Protein AF-A0A5D2FBZ0-F1 (afdb_monomer)

Secondary structure (DSSP, 8-state):
--HHHHHHHHHHHHHHHHHHHHHHTT-S--EEEETTEEE--HHHHT-HHHHHHTT--EEEEESS-PPPS-TTTSEEEEE----PPPP-

Foldseek 3Di:
DDPVVVVVVVVCVVVCVVVVVVVVVPDQAWDDPDQLDTDHDPSNQPPPVRCVVSVHAEDEAEDQDDDRPCVVRHHYDYHHDDPDDPDD

pLDDT: mean 75.49, std 17.33, range [44.72, 97.31]

Mean predicted aligned error: 10.73 Å

Structure (mmCIF, N/CA/C/O backbone):
data_AF-A0A5D2FBZ0-F1
#
_entry.id   AF-A0A5D2FBZ0-F1
#
loop_
_atom_site.group_PDB
_atom_site.id
_atom_site.type_symbol
_atom_site.label_atom_id
_atom_site.label_alt_id
_atom_site.label_comp_id
_atom_site.label_asym_id
_atom_site.label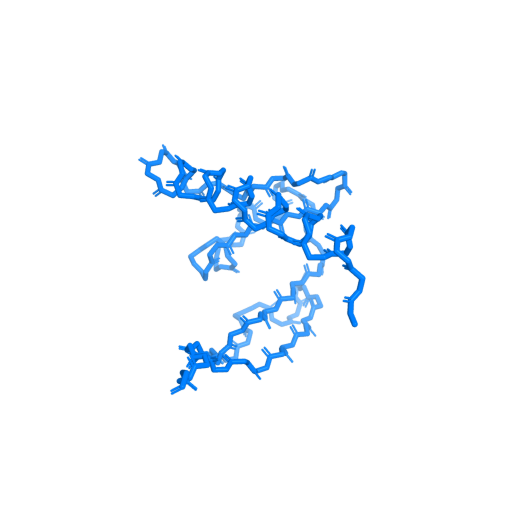_entity_id
_atom_site.label_seq_id
_atom_site.pdbx_PDB_ins_code
_atom_site.Cartn_x
_atom_site.Cartn_y
_atom_site.Cartn_z
_atom_site.occupancy
_atom_site.B_iso_or_equiv
_atom_site.auth_seq_id
_atom_site.auth_comp_id
_atom_site.auth_asym_id
_atom_site.auth_atom_id
_atom_site.pdbx_PDB_model_num
ATOM 1 N N . MET A 1 1 ? -0.885 0.828 -34.427 1.00 51.03 1 MET A N 1
ATOM 2 C CA . MET A 1 1 ? -1.028 1.555 -33.150 1.00 51.03 1 MET A CA 1
ATOM 3 C C . MET A 1 1 ? -1.443 2.963 -33.520 1.00 51.03 1 MET A C 1
ATOM 5 O O . MET A 1 1 ? -0.729 3.583 -34.300 1.00 51.03 1 MET A O 1
ATOM 9 N N . ASP A 1 2 ? -2.620 3.409 -33.091 1.00 65.69 2 ASP A N 1
ATOM 10 C CA . ASP A 1 2 ? -3.193 4.669 -33.572 1.00 65.69 2 ASP A CA 1
ATOM 11 C C . ASP A 1 2 ? -2.514 5.874 -32.928 1.00 65.69 2 ASP A C 1
ATOM 13 O O . ASP A 1 2 ? -2.180 5.866 -31.745 1.00 65.69 2 ASP A O 1
ATOM 17 N N . GLN A 1 3 ? -2.339 6.938 -33.709 1.00 62.25 3 GLN A N 1
ATOM 18 C CA . GLN A 1 3 ? -1.635 8.150 -33.285 1.00 62.25 3 GLN A CA 1
ATOM 19 C C . GLN A 1 3 ? -2.274 8.814 -32.053 1.00 62.25 3 GLN A C 1
ATOM 21 O O . GLN A 1 3 ? -1.585 9.429 -31.243 1.00 62.25 3 GLN A O 1
ATOM 26 N N . ILE A 1 4 ? -3.582 8.619 -31.874 1.00 63.62 4 ILE A N 1
ATOM 27 C CA . ILE A 1 4 ? -4.345 9.069 -30.705 1.00 63.62 4 ILE A CA 1
ATOM 28 C C . ILE A 1 4 ? -3.959 8.264 -29.457 1.00 63.62 4 ILE A C 1
ATOM 30 O O . ILE A 1 4 ? -3.774 8.843 -28.392 1.00 63.62 4 ILE A O 1
ATOM 34 N N . HIS A 1 5 ? -3.778 6.948 -29.589 1.00 49.62 5 HIS A N 1
ATOM 35 C CA . HIS A 1 5 ? -3.392 6.072 -28.483 1.00 49.62 5 HIS A CA 1
ATOM 36 C C . HIS A 1 5 ? -2.007 6.442 -27.944 1.00 49.62 5 HIS A C 1
ATOM 38 O O . HIS A 1 5 ? -1.857 6.657 -26.749 1.00 49.62 5 HIS A O 1
ATOM 44 N N . TYR A 1 6 ? -1.039 6.651 -28.841 1.00 62.41 6 TYR A N 1
ATOM 45 C CA . TYR A 1 6 ? 0.316 7.076 -28.476 1.00 62.41 6 TYR A CA 1
ATOM 46 C C . TYR A 1 6 ? 0.342 8.465 -27.820 1.00 62.41 6 TYR A C 1
ATOM 48 O O . TYR A 1 6 ? 1.090 8.706 -26.875 1.00 62.41 6 TYR A O 1
ATOM 56 N N . SER A 1 7 ? -0.492 9.394 -28.302 1.00 55.25 7 SER A N 1
ATOM 57 C CA . SER A 1 7 ? -0.573 10.741 -27.729 1.00 55.25 7 SER A CA 1
ATOM 58 C C . SER A 1 7 ? -1.166 10.728 -26.317 1.00 55.25 7 SER A C 1
ATOM 60 O O . SER A 1 7 ? -0.682 11.456 -25.455 1.00 55.25 7 SER A O 1
ATOM 62 N N . ILE A 1 8 ? -2.164 9.875 -26.069 1.00 53.88 8 ILE A N 1
ATOM 63 C CA . ILE A 1 8 ? -2.754 9.673 -24.739 1.00 53.88 8 ILE A CA 1
ATOM 64 C C . ILE A 1 8 ? -1.746 8.988 -23.809 1.00 53.88 8 ILE A C 1
ATOM 66 O O . ILE A 1 8 ? -1.566 9.432 -22.679 1.00 53.88 8 ILE A O 1
ATOM 70 N N . GLU A 1 9 ? -1.047 7.953 -24.282 1.00 52.97 9 GLU A N 1
ATOM 71 C CA . GLU A 1 9 ? 0.006 7.275 -23.516 1.00 52.97 9 GLU A CA 1
ATOM 72 C C . GLU A 1 9 ? 1.122 8.243 -23.111 1.00 52.97 9 GLU A C 1
ATOM 74 O O . GLU A 1 9 ? 1.509 8.265 -21.945 1.00 52.97 9 GLU A O 1
ATOM 79 N N . ASN A 1 10 ? 1.582 9.103 -24.025 1.00 56.69 10 ASN A N 1
ATOM 80 C CA . ASN A 1 10 ? 2.601 10.108 -23.723 1.00 56.69 10 ASN A CA 1
ATOM 81 C C . ASN A 1 10 ? 2.096 11.211 -22.786 1.00 56.69 10 ASN A C 1
ATOM 83 O O . ASN A 1 10 ? 2.848 11.653 -21.920 1.00 56.69 10 ASN A O 1
ATOM 87 N N . GLU A 1 11 ? 0.848 11.663 -22.919 1.00 59.06 11 GLU A N 1
ATOM 88 C CA . GLU A 1 11 ? 0.280 12.672 -22.018 1.00 59.06 11 GLU A CA 1
ATOM 89 C C . GLU A 1 11 ? 0.106 12.118 -20.597 1.00 59.06 11 GLU A C 1
ATOM 91 O O . GLU A 1 11 ? 0.466 12.785 -19.624 1.00 59.06 11 GLU A O 1
ATOM 96 N N . ILE A 1 12 ? -0.368 10.872 -20.472 1.00 56.59 12 ILE A N 1
ATOM 97 C CA . ILE A 1 12 ? -0.437 10.142 -19.201 1.00 56.59 12 ILE A CA 1
ATOM 98 C C . ILE A 1 12 ? 0.972 9.954 -18.641 1.00 56.59 12 ILE A C 1
ATOM 100 O O . ILE A 1 12 ? 1.205 10.242 -17.472 1.00 56.59 12 ILE A O 1
ATOM 104 N N . GLN A 1 13 ? 1.930 9.528 -19.464 1.00 52.84 13 GLN A N 1
ATOM 105 C CA . GLN A 1 13 ? 3.303 9.294 -19.038 1.00 52.84 13 GLN A CA 1
ATOM 106 C C . GLN A 1 13 ? 3.992 10.582 -18.574 1.00 52.84 13 GLN A C 1
ATOM 108 O O . GLN A 1 13 ? 4.670 10.553 -17.550 1.00 52.84 13 GLN A O 1
ATOM 113 N N . GLU A 1 14 ? 3.810 11.712 -19.257 1.00 56.81 14 GLU A N 1
ATOM 114 C CA . GLU A 1 14 ? 4.433 12.982 -18.870 1.00 56.81 14 GLU A CA 1
ATOM 115 C C . GLU A 1 14 ? 3.730 13.657 -17.687 1.00 56.81 14 GLU A C 1
ATOM 117 O O . GLU A 1 14 ? 4.416 14.131 -16.779 1.00 56.81 14 GLU A O 1
ATOM 122 N N . ARG A 1 15 ? 2.392 13.615 -17.592 1.00 53.31 15 ARG A N 1
ATOM 123 C CA . ARG A 1 15 ? 1.697 14.055 -16.365 1.00 53.31 15 ARG A CA 1
ATOM 124 C C . ARG A 1 15 ? 2.073 13.188 -15.174 1.00 53.31 15 ARG A C 1
ATOM 126 O O . ARG A 1 15 ? 2.473 13.724 -14.143 1.00 53.31 15 ARG A O 1
ATOM 133 N N . CYS A 1 16 ? 2.035 11.862 -15.322 1.00 55.66 16 CYS A N 1
ATOM 134 C CA . CYS A 1 16 ? 2.465 10.954 -14.266 1.00 55.66 16 CYS A CA 1
ATOM 135 C C . CYS A 1 16 ? 3.931 11.196 -13.907 1.00 55.66 16 CYS A C 1
ATOM 137 O O . CYS A 1 16 ? 4.228 11.300 -12.727 1.00 55.66 16 CYS A O 1
ATOM 139 N N . ARG A 1 17 ? 4.856 11.363 -14.863 1.00 53.19 17 ARG A N 1
ATOM 140 C CA . ARG A 1 17 ? 6.272 11.631 -14.551 1.00 53.19 17 ARG A CA 1
ATOM 141 C C . ARG A 1 17 ? 6.462 12.933 -13.787 1.00 53.19 17 ARG A C 1
ATOM 143 O O . ARG A 1 17 ? 7.195 12.924 -12.802 1.00 53.19 17 ARG A O 1
ATOM 150 N N . VAL A 1 18 ? 5.822 14.026 -14.197 1.00 51.81 18 VAL A N 1
ATOM 151 C CA . VAL A 1 18 ? 5.968 15.325 -13.526 1.00 51.81 18 VAL A CA 1
ATOM 152 C C . VAL A 1 18 ? 5.356 15.287 -12.126 1.00 51.81 18 VAL A C 1
ATOM 154 O O . VAL A 1 18 ? 6.012 15.711 -11.175 1.00 51.81 18 VAL A O 1
ATOM 157 N N . ASP A 1 19 ? 4.166 14.711 -11.962 1.00 54.50 19 ASP A N 1
ATOM 158 C CA . ASP A 1 19 ? 3.490 14.631 -10.663 1.00 54.50 19 ASP A CA 1
ATOM 159 C C . ASP A 1 19 ? 4.192 13.654 -9.704 1.00 54.50 19 ASP A C 1
ATOM 161 O O . ASP A 1 19 ? 4.348 13.950 -8.518 1.00 54.50 19 ASP A O 1
ATOM 165 N N . ILE A 1 20 ? 4.713 12.535 -10.218 1.00 55.84 20 ILE A N 1
ATOM 166 C CA . ILE A 1 20 ? 5.514 11.567 -9.458 1.00 55.84 20 ILE A CA 1
ATOM 167 C C . ILE A 1 20 ? 6.836 12.206 -9.003 1.00 55.84 20 ILE A C 1
ATOM 169 O O . ILE A 1 20 ? 7.178 12.156 -7.820 1.00 55.84 20 ILE A O 1
ATOM 173 N N . TYR A 1 21 ? 7.570 12.860 -9.908 1.00 50.56 21 TYR A N 1
ATOM 174 C CA . TYR A 1 21 ? 8.881 13.447 -9.606 1.00 50.56 21 TYR A CA 1
ATOM 175 C C . TYR A 1 21 ? 8.787 14.642 -8.646 1.00 50.56 21 TYR A C 1
ATOM 177 O O . TYR A 1 21 ? 9.644 14.820 -7.780 1.00 50.56 21 TYR A O 1
ATOM 185 N N . ARG A 1 22 ? 7.727 15.454 -8.758 1.00 49.38 22 ARG A N 1
ATOM 186 C CA . ARG A 1 22 ? 7.494 16.617 -7.885 1.00 49.38 22 ARG A CA 1
ATOM 187 C C . ARG A 1 22 ? 7.072 16.206 -6.473 1.00 49.38 22 ARG A C 1
ATOM 189 O O . ARG A 1 22 ? 7.398 16.905 -5.517 1.00 49.38 22 ARG A O 1
ATOM 196 N N . LYS A 1 23 ? 6.404 15.057 -6.326 1.00 50.94 23 LYS A N 1
ATOM 197 C CA . LYS A 1 23 ? 5.953 14.524 -5.031 1.00 50.94 23 LYS A CA 1
ATOM 198 C C . LYS A 1 23 ? 7.068 13.789 -4.277 1.00 50.94 23 LYS A C 1
ATOM 200 O O . LYS A 1 23 ? 7.166 13.935 -3.060 1.00 50.94 23 LYS A O 1
ATOM 205 N N . PHE A 1 24 ? 7.992 13.140 -4.995 1.00 50.12 24 PHE A N 1
ATOM 206 C CA . PHE A 1 24 ? 9.182 12.506 -4.409 1.00 50.12 24 PHE A CA 1
ATOM 207 C C . PHE A 1 24 ? 10.207 13.471 -3.792 1.00 50.12 24 PHE A C 1
ATOM 209 O O . PHE A 1 24 ? 11.036 13.033 -3.000 1.00 50.12 24 PHE A O 1
ATOM 216 N N . GLN A 1 25 ? 10.148 14.770 -4.098 1.00 50.84 25 GLN A N 1
ATOM 217 C CA . GLN A 1 25 ? 11.027 15.772 -3.479 1.00 50.84 25 GLN A CA 1
ATOM 218 C C . GLN A 1 25 ? 10.413 16.480 -2.256 1.00 50.84 25 GLN A C 1
ATOM 220 O O . GLN A 1 25 ? 11.094 17.299 -1.645 1.00 50.84 25 GLN A O 1
ATOM 225 N N . GLY A 1 26 ? 9.151 16.199 -1.892 1.00 44.72 26 GLY A N 1
ATOM 226 C CA . GLY A 1 26 ? 8.392 17.078 -0.988 1.00 44.72 26 GLY A CA 1
ATOM 227 C C . GLY A 1 26 ? 7.802 16.473 0.286 1.00 44.72 26 GLY A C 1
ATOM 228 O O . GLY A 1 26 ? 7.742 17.178 1.285 1.00 44.72 26 GLY A O 1
ATOM 229 N N . ASN A 1 27 ? 7.335 15.221 0.299 1.00 49.88 27 ASN A N 1
ATOM 230 C CA . ASN A 1 27 ? 6.784 14.589 1.509 1.00 49.88 27 ASN A CA 1
ATOM 231 C C . ASN A 1 27 ? 6.588 13.084 1.281 1.00 49.88 27 ASN A C 1
ATOM 233 O O . ASN A 1 27 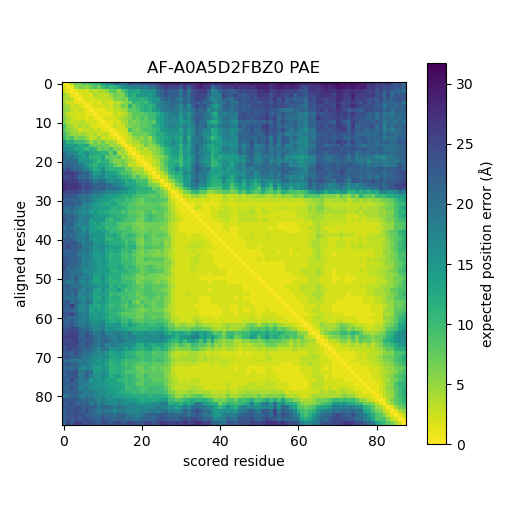? 6.064 12.688 0.243 1.00 49.88 27 ASN A O 1
ATOM 237 N N . SER A 1 28 ? 6.962 12.256 2.260 1.00 56.28 28 SER A N 1
ATOM 238 C CA . SER A 1 28 ? 6.859 10.784 2.248 1.00 56.28 28 SER A CA 1
ATOM 239 C C . SER A 1 28 ? 5.416 10.276 2.435 1.00 56.28 28 SER A C 1
ATOM 241 O O . SER A 1 28 ? 5.139 9.459 3.317 1.00 56.28 28 SER A O 1
ATOM 243 N N . ALA A 1 29 ? 4.466 10.865 1.713 1.00 66.94 29 ALA A N 1
ATOM 244 C CA . ALA A 1 29 ? 3.049 10.559 1.830 1.00 66.94 29 ALA A CA 1
ATOM 245 C C . ALA A 1 29 ? 2.523 9.943 0.530 1.00 66.94 29 ALA A C 1
ATOM 247 O O . ALA A 1 29 ? 2.778 10.459 -0.562 1.00 66.94 29 ALA A O 1
ATOM 248 N N . LEU A 1 30 ? 1.739 8.869 0.676 1.00 77.19 30 LEU A N 1
ATOM 249 C CA . LEU A 1 30 ? 1.013 8.196 -0.402 1.00 77.19 30 LEU A CA 1
ATOM 250 C C . LEU A 1 30 ? 0.300 9.216 -1.303 1.00 77.19 30 LEU A C 1
ATOM 252 O O . LEU A 1 30 ? -0.427 10.099 -0.843 1.00 77.19 30 LEU A O 1
ATOM 256 N N . CYS A 1 31 ? 0.501 9.093 -2.611 1.00 83.50 31 CYS A N 1
ATOM 257 C CA . CYS A 1 31 ? -0.145 9.943 -3.594 1.00 83.50 31 CYS A CA 1
ATOM 258 C C . CYS A 1 31 ? -1.514 9.379 -3.947 1.00 83.50 31 CYS A C 1
ATOM 260 O O . CYS A 1 31 ? -1.591 8.423 -4.709 1.00 83.50 31 CYS A O 1
ATOM 262 N N . GLN A 1 32 ? -2.590 9.975 -3.439 1.00 84.94 32 GLN A N 1
ATOM 263 C CA . GLN A 1 32 ? -3.921 9.618 -3.910 1.00 84.94 32 GLN A CA 1
ATOM 264 C C . GLN A 1 32 ? -4.102 10.076 -5.364 1.00 84.94 32 GLN A C 1
ATOM 266 O O . GLN A 1 32 ? -3.998 11.270 -5.647 1.00 84.94 32 GLN A O 1
ATOM 271 N N . ILE A 1 33 ? -4.319 9.119 -6.267 1.00 84.12 33 ILE A N 1
ATOM 272 C CA . ILE A 1 33 ? -4.626 9.378 -7.679 1.00 84.12 33 ILE A CA 1
ATOM 273 C C . ILE A 1 33 ? -6.140 9.537 -7.837 1.00 84.12 33 ILE A C 1
ATOM 275 O O . ILE A 1 33 ? -6.594 10.488 -8.465 1.00 84.12 33 ILE A O 1
ATOM 279 N N . GLU A 1 34 ? -6.906 8.641 -7.207 1.00 85.06 34 GLU A N 1
ATOM 280 C CA . 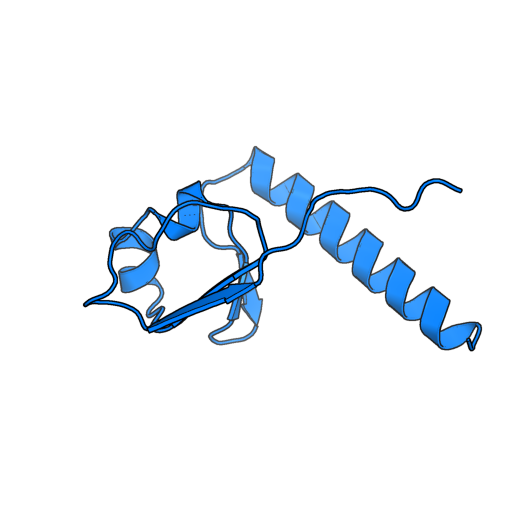GLU A 1 34 ? -8.373 8.630 -7.181 1.00 85.06 34 GLU A CA 1
ATOM 281 C C . GLU 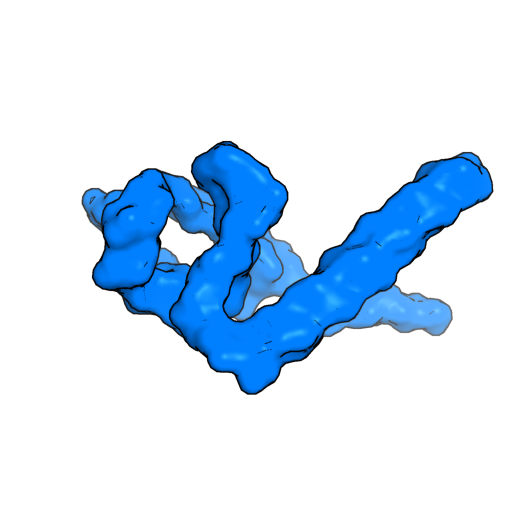A 1 34 ? -8.881 8.145 -5.812 1.00 85.06 34 GLU A C 1
ATOM 283 O O . GLU A 1 34 ? -8.103 7.731 -4.946 1.00 85.06 34 GLU A O 1
ATOM 288 N N . GLU A 1 35 ? -10.193 8.203 -5.579 1.00 87.12 35 GLU A N 1
ATOM 289 C CA . GLU A 1 35 ? -10.795 7.683 -4.348 1.00 87.12 35 GLU A CA 1
ATOM 290 C C . GLU A 1 35 ? -10.406 6.210 -4.125 1.00 87.12 35 GLU A C 1
ATOM 292 O O . GLU A 1 35 ? -10.654 5.350 -4.965 1.00 87.12 35 GLU A O 1
ATOM 297 N N . GLY A 1 36 ? -9.735 5.925 -3.004 1.00 89.69 36 GLY A N 1
ATOM 29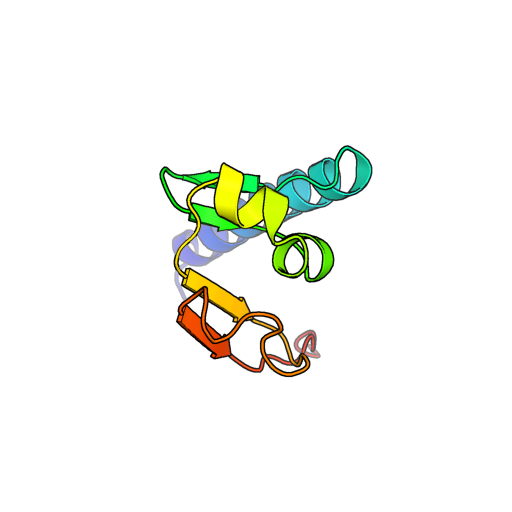8 C CA . GLY A 1 36 ? -9.255 4.579 -2.677 1.00 89.69 36 GLY A CA 1
ATOM 299 C C . GLY A 1 36 ? -8.031 4.084 -3.465 1.00 89.69 36 GLY A C 1
ATOM 300 O O . GLY A 1 36 ? -7.565 2.980 -3.184 1.00 89.69 36 GLY A O 1
ATOM 301 N N . LEU A 1 37 ? -7.472 4.870 -4.397 1.00 90.31 37 LEU A N 1
ATOM 302 C CA . LEU A 1 37 ? -6.296 4.500 -5.193 1.00 90.31 37 LEU A CA 1
ATOM 303 C C . LEU A 1 37 ? -5.100 5.402 -4.890 1.00 90.31 37 LEU A C 1
ATOM 305 O O . LEU A 1 37 ? -5.129 6.615 -5.114 1.00 90.31 37 LEU A O 1
ATOM 309 N N . PHE A 1 38 ? -4.007 4.779 -4.454 1.00 90.75 38 PHE A N 1
ATOM 310 C CA . PHE A 1 38 ? -2.789 5.468 -4.052 1.00 90.75 38 PHE A CA 1
ATOM 311 C C . PHE A 1 38 ? -1.571 4.935 -4.803 1.00 90.75 38 PHE A C 1
ATOM 313 O O . PHE A 1 38 ? -1.426 3.730 -5.002 1.00 90.75 38 PHE A O 1
ATOM 320 N N . LEU A 1 39 ? -0.663 5.838 -5.160 1.00 87.88 39 LEU A N 1
ATOM 321 C CA . LEU A 1 39 ? 0.661 5.533 -5.682 1.00 87.88 39 LEU A CA 1
ATOM 322 C C . LEU A 1 39 ? 1.723 5.903 -4.650 1.00 87.88 39 LEU A C 1
ATOM 324 O O . LEU A 1 39 ? 1.686 6.984 -4.061 1.00 87.88 39 LEU A O 1
ATOM 328 N N . GLY A 1 40 ? 2.684 5.011 -4.447 1.00 84.75 40 GLY A N 1
ATOM 329 C CA . GLY A 1 40 ? 3.767 5.203 -3.494 1.00 84.75 40 GLY A CA 1
ATOM 330 C C . GLY A 1 40 ? 5.018 4.431 -3.888 1.00 84.75 40 GLY A C 1
ATOM 331 O O . GLY A 1 40 ? 5.001 3.577 -4.774 1.00 84.75 40 GLY A O 1
ATOM 332 N N . SER A 1 41 ? 6.113 4.755 -3.216 1.00 83.31 41 SER A N 1
ATOM 333 C CA . SER A 1 41 ? 7.357 3.996 -3.257 1.00 83.31 41 SER A CA 1
ATOM 334 C C . SER A 1 41 ? 7.302 2.756 -2.369 1.00 83.31 41 SER A C 1
ATOM 336 O O . SER A 1 41 ? 6.369 2.547 -1.592 1.00 83.31 41 SER A O 1
ATOM 338 N N . LEU A 1 42 ? 8.378 1.968 -2.412 1.00 83.94 42 LEU A N 1
ATOM 339 C CA . LEU A 1 42 ? 8.614 0.915 -1.428 1.00 83.94 42 LEU A CA 1
ATOM 340 C C . LEU A 1 42 ? 8.629 1.458 0.013 1.00 83.94 42 LEU A C 1
ATOM 342 O O . LEU A 1 42 ? 8.128 0.798 0.914 1.00 83.94 42 LEU A O 1
ATOM 346 N N . GLY A 1 43 ? 9.160 2.664 0.242 1.00 85.06 43 GLY A N 1
ATOM 347 C CA . GLY A 1 43 ? 9.149 3.282 1.571 1.00 85.06 43 GLY A CA 1
ATOM 348 C C . GLY A 1 43 ? 7.729 3.518 2.087 1.00 85.06 43 GLY A C 1
ATOM 349 O O . GLY A 1 43 ? 7.426 3.202 3.236 1.00 85.06 43 GLY A O 1
ATOM 350 N N . ASP A 1 44 ? 6.838 3.986 1.213 1.00 87.50 44 ASP A N 1
ATOM 351 C CA . ASP A 1 44 ? 5.431 4.219 1.549 1.00 87.50 44 ASP A CA 1
ATOM 352 C C . ASP A 1 44 ? 4.684 2.899 1.783 1.00 87.50 44 ASP A C 1
ATOM 354 O O . ASP A 1 44 ? 3.936 2.773 2.753 1.00 87.50 44 ASP A O 1
ATOM 358 N N . ALA A 1 45 ? 4.949 1.880 0.955 1.00 88.69 45 ALA A N 1
ATOM 359 C CA . ALA A 1 45 ? 4.402 0.530 1.121 1.00 88.69 45 ALA A CA 1
ATOM 360 C C . ALA A 1 45 ? 4.858 -0.155 2.426 1.00 88.69 45 ALA A C 1
ATOM 362 O O . ALA A 1 45 ? 4.201 -1.079 2.908 1.00 88.69 45 ALA A O 1
ATOM 363 N N . ASN A 1 46 ? 5.956 0.319 3.021 1.00 89.06 46 ASN A N 1
ATOM 364 C CA . ASN A 1 46 ? 6.484 -0.178 4.289 1.00 89.06 46 ASN A CA 1
ATOM 365 C C . ASN A 1 46 ? 5.991 0.641 5.494 1.00 89.06 46 ASN A C 1
ATOM 367 O O . ASN A 1 46 ? 6.168 0.223 6.639 1.00 89.06 46 ASN A O 1
ATOM 371 N N . ASN A 1 47 ? 5.341 1.786 5.275 1.00 91.25 47 ASN A N 1
ATOM 372 C CA . ASN A 1 47 ? 4.811 2.617 6.347 1.00 91.25 47 ASN A CA 1
ATOM 373 C C . ASN A 1 47 ? 3.396 2.167 6.743 1.00 91.25 47 ASN A C 1
ATOM 375 O O . ASN A 1 47 ? 2.388 2.756 6.347 1.00 91.25 47 ASN A O 1
ATOM 379 N N . LYS A 1 48 ? 3.319 1.121 7.574 1.00 93.94 48 LYS A N 1
ATOM 380 C CA . LYS A 1 48 ? 2.050 0.564 8.073 1.00 93.94 48 LYS A CA 1
ATOM 381 C C . LYS A 1 48 ? 1.105 1.620 8.656 1.00 93.94 48 LYS A C 1
ATOM 383 O O . LYS A 1 48 ? 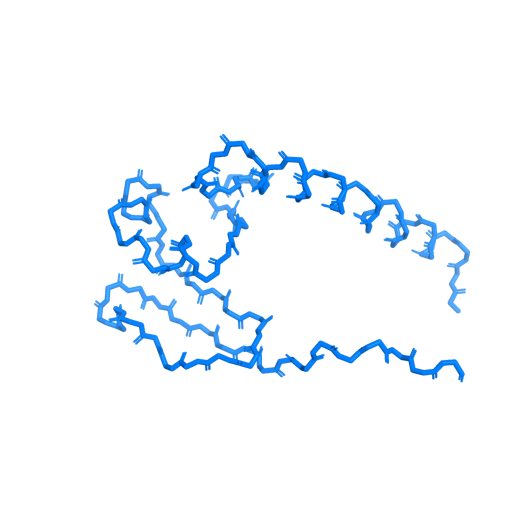-0.100 1.539 8.428 1.00 93.94 48 LYS A O 1
ATOM 388 N N . ALA A 1 49 ? 1.630 2.589 9.408 1.00 93.75 49 ALA A N 1
ATOM 389 C CA . ALA A 1 49 ? 0.812 3.626 10.032 1.00 93.75 49 ALA A CA 1
ATOM 390 C C . ALA A 1 49 ? 0.118 4.496 8.975 1.00 93.75 49 ALA A C 1
ATOM 392 O O . ALA A 1 49 ? -1.096 4.671 9.045 1.00 93.75 49 ALA A O 1
ATOM 393 N N . ALA A 1 50 ? 0.863 4.950 7.962 1.00 91.12 50 ALA A N 1
ATOM 394 C CA . ALA A 1 50 ? 0.319 5.738 6.857 1.00 91.12 50 ALA A CA 1
ATOM 395 C C . ALA A 1 50 ? -0.682 4.942 5.999 1.00 91.12 50 ALA A C 1
ATOM 397 O O . ALA A 1 50 ? -1.707 5.476 5.574 1.00 91.12 50 ALA A O 1
ATOM 398 N N . LEU A 1 51 ? -0.423 3.650 5.776 1.00 93.69 51 LEU A N 1
ATOM 399 C CA . LEU A 1 51 ? -1.340 2.766 5.050 1.00 93.69 51 LEU A CA 1
ATOM 400 C C . LEU A 1 51 ? -2.672 2.605 5.793 1.00 93.69 51 LEU A C 1
ATOM 402 O O . LEU A 1 51 ? -3.737 2.758 5.197 1.00 93.69 51 LEU A O 1
ATOM 406 N N . LYS A 1 52 ? -2.628 2.345 7.107 1.00 95.12 52 LYS A N 1
ATOM 407 C CA . LYS A 1 52 ? -3.837 2.207 7.934 1.00 95.12 52 LYS A CA 1
ATOM 408 C C . LYS A 1 52 ? -4.589 3.530 8.077 1.00 95.12 52 LYS A C 1
ATOM 410 O O . LYS A 1 52 ? -5.812 3.519 7.978 1.00 95.12 52 LYS A O 1
ATOM 415 N N . SER A 1 53 ? -3.888 4.654 8.259 1.00 94.00 53 SER A N 1
ATOM 416 C CA . SER A 1 53 ? -4.526 5.977 8.341 1.00 94.00 53 SER A CA 1
ATOM 417 C C . SER A 1 53 ? -5.196 6.394 7.032 1.00 94.00 53 SER A C 1
ATOM 419 O O . SER A 1 53 ? -6.118 7.198 7.057 1.00 94.00 53 SER A O 1
ATOM 421 N N . SER A 1 54 ? -4.740 5.841 5.905 1.00 91.19 54 SER A N 1
ATOM 422 C CA . SER A 1 54 ? -5.315 6.061 4.571 1.00 91.19 54 SER A CA 1
ATOM 423 C C . SER A 1 54 ? -6.315 4.969 4.165 1.00 91.19 54 SER A C 1
ATOM 425 O O . SER A 1 54 ? -6.692 4.886 3.001 1.00 91.19 54 SER A O 1
ATOM 427 N N . ASN A 1 55 ? -6.714 4.097 5.102 1.00 95.00 55 ASN A N 1
ATOM 428 C CA . ASN A 1 55 ? -7.636 2.978 4.879 1.00 95.00 55 ASN A CA 1
ATOM 429 C C . ASN A 1 55 ? -7.237 2.030 3.730 1.00 95.00 55 ASN A C 1
ATOM 431 O O . ASN A 1 55 ? -8.091 1.399 3.107 1.00 95.00 55 ASN A O 1
ATOM 435 N N . VAL A 1 56 ? -5.936 1.870 3.474 1.00 95.31 56 VAL A N 1
ATOM 436 C CA . VAL A 1 56 ? -5.444 0.915 2.477 1.00 95.31 56 VAL A CA 1
ATOM 437 C C . VAL A 1 56 ? -5.709 -0.514 2.952 1.00 95.31 56 VAL A C 1
ATOM 439 O O . VAL A 1 56 ? -5.422 -0.878 4.093 1.00 95.31 56 VAL A O 1
ATOM 442 N N . THR A 1 57 ? -6.242 -1.340 2.054 1.00 97.31 57 THR A N 1
ATOM 443 C CA . THR A 1 57 ? -6.548 -2.761 2.302 1.00 97.31 57 THR A CA 1
ATOM 444 C C . THR A 1 57 ? -5.777 -3.706 1.379 1.00 97.31 57 THR A C 1
ATOM 446 O O . THR A 1 57 ? -5.543 -4.859 1.740 1.00 97.31 57 THR A O 1
ATOM 449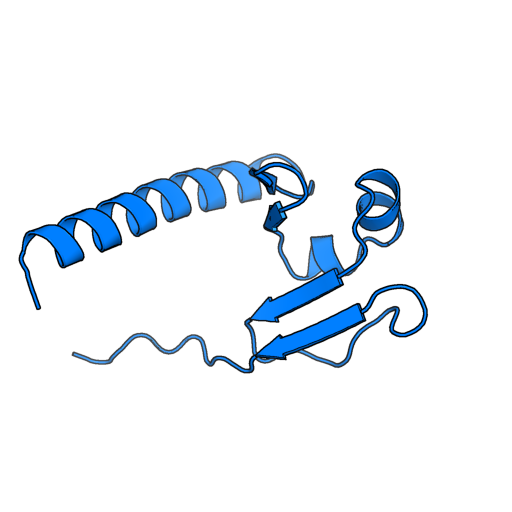 N N . HIS A 1 58 ? -5.349 -3.214 0.214 1.00 97.31 58 HIS A N 1
ATOM 450 C CA . HIS A 1 58 ? -4.657 -3.973 -0.822 1.00 97.31 58 HIS A CA 1
ATOM 451 C C . HIS A 1 58 ? -3.386 -3.241 -1.247 1.00 97.31 58 HIS A C 1
ATOM 453 O O . HIS A 1 58 ? -3.396 -2.023 -1.411 1.00 97.31 58 HIS A O 1
ATOM 459 N N . ILE A 1 59 ? -2.304 -3.986 -1.455 1.00 94.94 59 ILE A N 1
ATOM 460 C CA . ILE A 1 59 ? -1.027 -3.463 -1.935 1.00 94.94 59 ILE A CA 1
ATOM 461 C C . ILE A 1 59 ? -0.648 -4.214 -3.212 1.00 94.94 59 ILE A C 1
ATOM 463 O O . ILE A 1 59 ? -0.464 -5.433 -3.214 1.00 94.94 59 ILE A O 1
ATOM 467 N N . LEU A 1 60 ? -0.538 -3.465 -4.309 1.00 94.19 60 LEU A N 1
ATOM 468 C CA . LEU A 1 60 ? -0.033 -3.950 -5.588 1.00 94.19 60 LEU A CA 1
ATOM 469 C C . LEU A 1 60 ? 1.413 -3.482 -5.758 1.00 94.19 60 LEU A C 1
ATOM 471 O O . LEU A 1 60 ? 1.675 -2.287 -5.867 1.00 94.19 60 LEU A O 1
ATOM 475 N N . THR A 1 61 ? 2.348 -4.423 -5.810 1.00 89.75 61 THR A N 1
ATOM 476 C CA . THR A 1 61 ? 3.766 -4.134 -6.039 1.00 89.75 61 THR A CA 1
ATOM 477 C C . THR A 1 61 ? 4.120 -4.454 -7.483 1.00 89.75 61 THR A C 1
ATOM 479 O O . THR A 1 61 ? 4.023 -5.605 -7.893 1.00 89.75 61 THR A O 1
ATOM 482 N N . VAL A 1 62 ? 4.541 -3.446 -8.251 1.00 88.31 62 VAL A N 1
ATOM 483 C CA . VAL A 1 62 ? 4.963 -3.595 -9.657 1.00 88.31 62 VAL A CA 1
ATOM 484 C C . VAL A 1 62 ? 6.463 -3.335 -9.772 1.00 88.31 62 VAL A C 1
ATOM 486 O O . VAL A 1 62 ? 6.909 -2.324 -10.307 1.00 88.31 62 VAL A O 1
ATOM 489 N N . ALA A 1 63 ? 7.245 -4.215 -9.159 1.00 80.94 63 ALA A N 1
ATOM 490 C CA . ALA A 1 63 ? 8.699 -4.171 -9.163 1.00 80.94 63 ALA A CA 1
ATOM 491 C C . ALA A 1 63 ? 9.238 -5.530 -8.713 1.00 80.94 63 ALA A C 1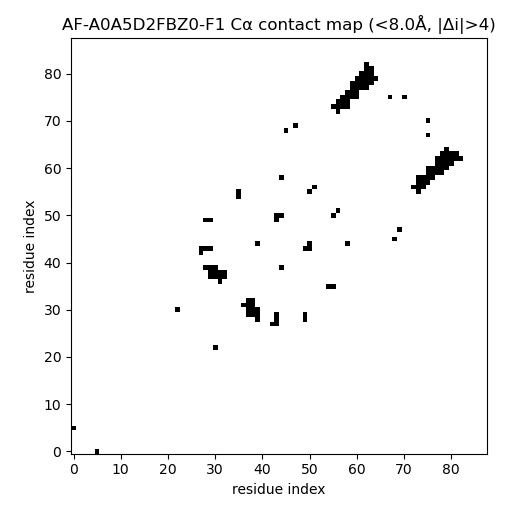
ATOM 493 O O . ALA A 1 63 ? 8.561 -6.268 -7.996 1.00 80.94 63 ALA A O 1
ATOM 494 N N . ASN A 1 64 ? 10.467 -5.846 -9.111 1.00 80.88 64 ASN A N 1
ATOM 495 C CA . ASN A 1 64 ? 11.171 -7.009 -8.586 1.00 80.88 64 ASN A CA 1
ATOM 496 C C . ASN A 1 64 ? 11.680 -6.703 -7.164 1.00 80.88 64 ASN A C 1
ATOM 498 O O . ASN A 1 64 ? 12.755 -6.127 -6.992 1.00 80.88 64 ASN A O 1
ATOM 502 N N . LEU A 1 65 ? 10.850 -6.991 -6.160 1.00 73.12 65 LEU A N 1
ATOM 503 C CA . LEU A 1 65 ? 11.069 -6.638 -4.757 1.00 73.12 65 LEU A CA 1
ATOM 504 C C . LEU A 1 65 ? 10.884 -7.845 -3.835 1.00 73.12 65 LEU A C 1
ATOM 506 O O . LEU A 1 65 ? 10.309 -8.864 -4.206 1.00 73.12 65 LEU A O 1
ATOM 510 N N . SER A 1 66 ? 11.382 -7.706 -2.607 1.00 69.56 66 SER A N 1
ATOM 511 C CA . SER A 1 66 ? 11.244 -8.707 -1.551 1.00 69.56 66 SER A CA 1
ATOM 512 C C . SER A 1 66 ? 9.788 -8.924 -1.115 1.00 69.56 66 SER A C 1
ATOM 514 O O . SER A 1 66 ? 8.914 -8.096 -1.368 1.00 69.56 66 SER A O 1
ATOM 516 N N . LEU A 1 67 ? 9.563 -10.025 -0.392 1.00 76.50 67 LEU A N 1
ATOM 517 C CA . LEU A 1 67 ? 8.262 -10.459 0.125 1.00 76.50 67 LEU A CA 1
ATOM 518 C C . LEU A 1 67 ? 7.498 -9.375 0.925 1.00 76.50 67 LEU A C 1
ATOM 520 O O . LEU A 1 67 ? 8.122 -8.493 1.521 1.00 76.50 67 LEU A O 1
ATOM 524 N N . PRO A 1 68 ? 6.153 -9.471 0.997 1.00 84.31 68 PRO A N 1
ATOM 525 C CA . PRO A 1 68 ? 5.306 -8.544 1.749 1.00 84.31 68 PRO A CA 1
ATOM 526 C C . PRO A 1 68 ? 5.693 -8.423 3.228 1.00 84.31 68 PRO A C 1
ATOM 528 O O . PRO A 1 68 ? 5.861 -9.436 3.905 1.00 84.31 68 PRO A O 1
ATOM 531 N N . LEU A 1 69 ? 5.750 -7.197 3.763 1.00 88.69 69 LEU A N 1
ATOM 532 C CA . LEU A 1 69 ? 6.093 -6.964 5.176 1.00 88.69 69 LEU A CA 1
ATOM 533 C C . LEU A 1 69 ? 4.955 -7.245 6.164 1.00 88.69 69 LEU A C 1
ATOM 535 O O . LEU A 1 69 ? 5.223 -7.649 7.294 1.00 88.69 69 LEU A O 1
ATOM 539 N N . TYR A 1 70 ? 3.697 -7.038 5.766 1.00 93.75 70 TYR A N 1
ATOM 540 C CA . TYR A 1 70 ? 2.535 -7.191 6.652 1.00 93.75 70 TYR A CA 1
ATOM 541 C C . TYR A 1 70 ? 1.452 -8.083 6.019 1.00 93.75 70 TYR A C 1
ATOM 543 O O . TYR A 1 70 ? 0.308 -7.649 5.859 1.00 93.75 70 TYR A O 1
ATOM 551 N N . PRO A 1 71 ? 1.778 -9.337 5.645 1.00 93.19 71 PRO A N 1
ATOM 552 C CA . PRO A 1 71 ? 0.899 -10.206 4.853 1.00 93.19 71 PRO A CA 1
ATOM 553 C C . PRO A 1 71 ? -0.428 -10.558 5.542 1.00 93.19 71 PRO A C 1
ATOM 555 O O . PRO A 1 71 ? -1.385 -10.923 4.872 1.00 93.19 71 PRO A O 1
ATOM 558 N N . ASN A 1 72 ? -0.504 -10.426 6.868 1.00 96.25 72 ASN A N 1
ATOM 559 C CA . ASN A 1 72 ? -1.727 -10.679 7.637 1.00 96.25 72 ASN A CA 1
ATOM 560 C C . ASN A 1 72 ? -2.634 -9.443 7.757 1.00 96.25 72 ASN A C 1
ATOM 562 O O . ASN A 1 72 ? -3.711 -9.524 8.339 1.00 96.25 72 ASN A O 1
ATOM 566 N N . GLU A 1 73 ? -2.189 -8.282 7.273 1.00 96.25 73 GLU A N 1
ATOM 567 C CA . GLU A 1 73 ? -2.884 -7.007 7.475 1.00 96.25 73 GLU A CA 1
ATOM 568 C C . GLU A 1 73 ? -3.363 -6.341 6.194 1.00 96.25 73 GLU A C 1
ATOM 570 O O . GLU A 1 73 ? -4.240 -5.474 6.266 1.00 96.25 73 GLU A O 1
ATOM 575 N N . PHE A 1 74 ? -2.778 -6.725 5.063 1.00 96.69 74 PHE A N 1
ATOM 576 C CA . PHE A 1 74 ? -3.135 -6.256 3.734 1.00 96.69 74 PHE A CA 1
ATOM 577 C C . PHE A 1 74 ? -3.110 -7.437 2.770 1.00 96.69 74 PHE A C 1
ATOM 579 O O . PHE A 1 74 ? -2.310 -8.361 2.923 1.00 96.69 74 PHE A O 1
ATOM 586 N N . ALA A 1 75 ? -3.962 -7.390 1.754 1.00 96.38 75 ALA A N 1
ATOM 587 C CA . ALA A 1 75 ? -3.889 -8.321 0.640 1.00 96.38 75 ALA A CA 1
ATOM 588 C C . ALA A 1 75 ? -2.822 -7.849 -0.354 1.00 96.38 75 ALA A C 1
ATOM 590 O O . ALA A 1 75 ? -2.774 -6.669 -0.703 1.00 96.38 75 ALA A O 1
ATOM 591 N N . TYR A 1 76 ? -1.977 -8.763 -0.829 1.00 94.62 76 TYR A N 1
ATOM 592 C CA . TYR A 1 76 ? -0.879 -8.428 -1.734 1.00 94.62 76 TYR A CA 1
ATOM 593 C C . TYR A 1 76 ? -1.052 -9.067 -3.104 1.00 94.62 76 TYR A C 1
ATOM 595 O O . TYR A 1 76 ? -1.464 -10.221 -3.229 1.00 94.62 76 TYR A O 1
ATOM 603 N N . LYS A 1 77 ? -0.642 -8.325 -4.130 1.00 92.75 77 LYS A N 1
ATOM 604 C CA . LYS A 1 77 ? -0.328 -8.866 -5.451 1.00 92.75 77 LYS A CA 1
ATOM 605 C C . LYS A 1 77 ? 1.022 -8.313 -5.883 1.00 92.75 77 LYS A C 1
ATOM 607 O O . LYS A 1 77 ? 1.228 -7.103 -5.854 1.00 92.75 77 LYS A O 1
ATOM 612 N N . ILE A 1 78 ? 1.932 -9.196 -6.275 1.00 90.06 78 ILE A N 1
ATOM 613 C CA . ILE A 1 78 ? 3.253 -8.818 -6.779 1.00 90.06 78 ILE A CA 1
ATOM 614 C C . ILE A 1 78 ? 3.280 -9.122 -8.272 1.00 90.06 78 ILE A C 1
ATOM 616 O O . ILE A 1 78 ? 2.920 -10.218 -8.698 1.00 90.06 78 ILE A O 1
ATOM 620 N N . ILE A 1 79 ? 3.663 -8.125 -9.057 1.00 89.50 79 ILE A N 1
ATOM 621 C CA . ILE A 1 79 ? 3.934 -8.241 -10.483 1.00 89.50 79 ILE A CA 1
ATOM 622 C C . ILE A 1 79 ? 5.408 -7.900 -10.653 1.00 89.50 79 ILE A C 1
ATOM 624 O O . ILE A 1 79 ? 5.814 -6.742 -10.553 1.00 89.50 79 ILE A O 1
ATOM 628 N N . GLU A 1 80 ? 6.215 -8.930 -10.871 1.00 88.38 80 GLU A N 1
ATOM 629 C CA . GLU A 1 80 ? 7.645 -8.765 -11.084 1.00 88.38 80 GLU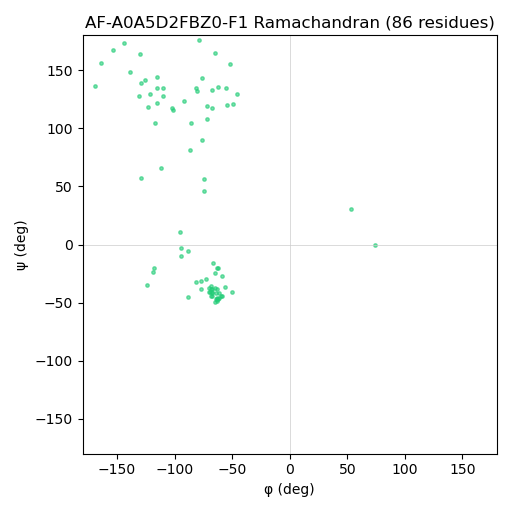 A CA 1
ATOM 630 C C . GLU A 1 80 ? 7.877 -8.156 -12.465 1.00 88.38 80 GLU A C 1
ATOM 632 O O . GLU A 1 80 ? 7.678 -8.794 -13.498 1.00 88.38 80 GLU A O 1
ATOM 637 N N . VAL A 1 81 ? 8.283 -6.889 -12.474 1.00 82.69 81 VAL A N 1
ATOM 638 C CA . VAL A 1 81 ? 8.677 -6.169 -13.683 1.00 82.69 81 VAL A CA 1
ATOM 639 C C . VAL A 1 81 ? 10.113 -5.705 -13.504 1.00 82.69 81 VAL A C 1
ATOM 641 O O . VAL A 1 81 ? 10.472 -5.103 -12.488 1.00 82.69 81 VAL A O 1
ATOM 644 N N . SER A 1 82 ? 10.953 -5.995 -14.490 1.00 76.88 82 SER A N 1
ATOM 645 C CA . SER A 1 82 ? 12.304 -5.458 -14.576 1.00 76.88 82 SER A CA 1
ATOM 646 C C . SER A 1 82 ? 12.251 -4.042 -15.146 1.00 76.88 82 SER A C 1
ATOM 648 O O . SER A 1 82 ? 11.614 -3.790 -16.167 1.00 76.88 82 SER A O 1
ATOM 650 N N . SER A 1 83 ? 12.951 -3.099 -14.508 1.00 65.94 83 SER A N 1
ATOM 651 C CA . SER A 1 83 ? 13.097 -1.726 -15.004 1.00 65.94 83 SER A CA 1
ATOM 652 C C . SER A 1 83 ? 14.076 -1.679 -16.185 1.00 65.94 83 SER A C 1
ATOM 654 O O . SER A 1 83 ? 15.112 -1.015 -16.133 1.00 65.94 83 SER A O 1
ATOM 656 N N . MET A 1 84 ? 13.817 -2.453 -17.234 1.00 66.12 84 MET A N 1
ATOM 657 C CA . MET A 1 84 ? 14.582 -2.365 -18.466 1.00 66.12 84 MET A CA 1
ATOM 658 C C . MET A 1 84 ? 13.891 -1.376 -19.392 1.00 66.12 84 MET A C 1
ATOM 660 O O . MET A 1 84 ? 12.720 -1.530 -19.727 1.00 66.12 84 MET A O 1
ATOM 664 N N . LYS A 1 85 ? 14.631 -0.347 -19.810 1.00 57.34 85 LYS A N 1
ATOM 665 C CA . LYS A 1 85 ? 14.263 0.405 -21.008 1.00 57.34 85 LYS A CA 1
ATOM 666 C C . LYS A 1 85 ? 14.322 -0.570 -22.181 1.00 57.34 85 LYS A C 1
ATOM 668 O O . LYS A 1 85 ? 15.290 -1.330 -22.269 1.00 57.34 85 LYS A O 1
ATOM 673 N N . LEU A 1 86 ? 13.315 -0.543 -23.059 1.00 50.53 86 LEU A N 1
ATOM 674 C CA . LEU A 1 86 ? 13.463 -1.117 -24.394 1.00 50.53 86 LEU A CA 1
ATOM 675 C C . LEU A 1 86 ? 14.775 -0.552 -24.958 1.00 50.53 86 LEU A C 1
ATOM 677 O O . LEU A 1 86 ? 14.965 0.664 -24.969 1.00 50.53 86 LEU A O 1
ATOM 681 N N . LYS A 1 87 ? 15.722 -1.428 -25.300 1.00 53.44 87 LYS A N 1
ATOM 682 C CA . LYS A 1 87 ? 16.834 -1.018 -26.150 1.00 53.44 87 LYS A CA 1
ATOM 683 C C . LYS A 1 87 ? 16.229 -0.830 -27.534 1.00 53.44 87 LYS A C 1
ATOM 685 O O . LYS A 1 87 ? 15.646 -1.785 -28.046 1.00 53.44 87 LYS A O 1
ATOM 690 N N . ASP A 1 88 ? 16.324 0.392 -28.042 1.00 56.56 88 ASP A N 1
ATOM 691 C CA . ASP A 1 88 ? 16.064 0.710 -29.445 1.00 56.56 88 ASP A CA 1
ATOM 692 C C . ASP A 1 88 ? 16.951 -0.143 -30.370 1.00 56.56 88 ASP A C 1
ATOM 694 O O . ASP A 1 88 ? 18.120 -0.414 -29.988 1.00 56.56 88 ASP A O 1
#

Nearest PDB structures (foldseek):
  6d65-assembly2_C  TM=9.397E-01  e=1.393E-02  Escherichia coli K-12
  2wgp-assembly1_A  TM=8.968E-01  e=1.302E-02  Homo sapiens
  3ezz-assembly1_B  TM=9.443E-01  e=2.942E-02  Homo sapiens
  6apx-assembly1_A  TM=9.534E-01  e=3.861E-02  Escherichia coli K-12
  5y16-assembly1_B  TM=8.458E-01  e=2.568E-02  Homo sapiens

InterPro domains:
  IPR029021 Protein-tyrosine phosphatase-like [G3DSA:3.90.190.10] (5-88)
  IPR029021 Protein-tyrosine phosphatase-like [SSF52799] (30-78)

Organism: Gossypium darwinii (NCBI:txid34276)

Sequence (88 aa):
MDQIHYSIENEIQERCRVDIYRKFQGNSALCQIEEGLFLGSLGDANNKAALKSSNVTHILTVANLSLPLYPNEFAYKIIEVSSMKLKD

Solvent-accessible surface area (backbone atoms only — not comparable to full-atom values): 5671 Å² total; per-residue (Å²): 133,57,73,65,58,55,52,50,52,49,51,53,50,51,51,50,48,53,56,52,58,60,42,76,76,71,58,96,60,70,40,71,78,49,93,97,37,69,51,68,54,73,70,43,75,66,34,61,68,63,35,56,76,67,68,55,53,68,47,79,43,79,41,76,69,81,80,77,90,54,68,93,75,33,50,77,48,79,43,77,43,78,94,67,74,84,79,128

Radius of gyration: 15.16 Å; Cα contacts (8 Å, |Δi|>4): 68; chains: 1; bounding box: 28×28×44 Å